Protein AF-A0AAU2XMX7-F1 (afdb_monomer_lite)

Foldseek 3Di:
DDDDPDDDDDDPDPPPDPLVVLLVVCVVDPAAEEEAEDAAPWCPCVVVNCVSCVVPPHDYHTAYDPQRPDPVSVVVVVVVSVD

Structure (mmCIF, N/CA/C/O backbone):
data_AF-A0AAU2XMX7-F1
#
_entry.id   AF-A0AAU2XMX7-F1
#
loop_
_atom_site.group_PDB
_atom_site.id
_atom_site.type_symbol
_atom_site.label_atom_id
_atom_site.label_alt_id
_atom_site.label_comp_id
_atom_site.label_asym_id
_atom_site.label_entity_id
_atom_site.label_seq_id
_atom_site.pdbx_PDB_ins_code
_atom_site.Cartn_x
_atom_site.Cartn_y
_atom_site.Cartn_z
_atom_site.occupancy
_atom_site.B_iso_or_equiv
_atom_site.auth_seq_id
_atom_site.auth_comp_id
_atom_site.auth_asym_id
_atom_site.auth_atom_id
_atom_site.pdbx_PDB_model_num
ATOM 1 N N . MET A 1 1 ? -14.253 -20.342 -2.160 1.00 42.88 1 MET A N 1
ATOM 2 C CA . MET A 1 1 ? -13.629 -19.199 -2.851 1.00 42.88 1 MET A CA 1
ATOM 3 C C . MET A 1 1 ? -14.408 -17.972 -2.430 1.00 42.88 1 MET A C 1
ATOM 5 O O . MET A 1 1 ? -15.478 -17.748 -2.972 1.00 42.88 1 MET A O 1
ATOM 9 N N . ALA A 1 2 ? -13.967 -17.294 -1.373 1.00 62.59 2 ALA A N 1
ATOM 10 C CA . ALA A 1 2 ? -14.470 -15.958 -1.083 1.00 62.59 2 ALA A CA 1
ATOM 11 C C . ALA A 1 2 ? -13.650 -14.988 -1.937 1.00 62.59 2 ALA A C 1
ATOM 13 O O . ALA A 1 2 ? -12.433 -15.166 -2.046 1.00 62.59 2 ALA A O 1
ATOM 14 N N . ASP A 1 3 ? -14.327 -14.048 -2.583 1.00 77.94 3 ASP A N 1
ATOM 15 C CA . ASP A 1 3 ? -13.683 -12.917 -3.242 1.00 77.94 3 ASP A CA 1
ATOM 16 C C . ASP A 1 3 ? -13.015 -12.054 -2.157 1.00 77.94 3 ASP A C 1
ATOM 18 O O . ASP A 1 3 ? -13.569 -11.911 -1.064 1.00 77.94 3 ASP A O 1
ATOM 22 N N . LEU A 1 4 ? -11.792 -11.582 -2.400 1.00 82.62 4 LEU A N 1
ATOM 23 C CA . LEU A 1 4 ? -11.087 -10.704 -1.463 1.00 82.62 4 LEU A CA 1
ATOM 24 C C . LEU A 1 4 ? -11.504 -9.263 -1.757 1.00 82.62 4 LEU A C 1
ATOM 26 O O . LEU A 1 4 ? -11.315 -8.806 -2.881 1.00 82.62 4 LEU A O 1
ATOM 30 N N . ASP A 1 5 ? -12.019 -8.552 -0.755 1.00 89.00 5 ASP A N 1
ATOM 31 C CA . ASP A 1 5 ? -12.312 -7.123 -0.879 1.00 89.00 5 ASP A CA 1
ATOM 32 C C . ASP A 1 5 ? -11.006 -6.324 -0.782 1.00 89.00 5 ASP A C 1
ATOM 34 O O . ASP A 1 5 ? -10.426 -6.170 0.295 1.00 89.00 5 ASP A O 1
ATOM 38 N N . LEU A 1 6 ? -10.473 -5.923 -1.938 1.00 90.75 6 LEU A N 1
ATOM 39 C CA . LEU A 1 6 ? -9.166 -5.285 -2.063 1.00 90.75 6 LEU A CA 1
ATOM 40 C C . LEU A 1 6 ? -9.227 -4.093 -3.010 1.00 90.75 6 LEU A C 1
ATOM 42 O O . LEU A 1 6 ? -9.800 -4.160 -4.096 1.00 90.75 6 LEU A O 1
ATOM 46 N N . THR A 1 7 ? -8.525 -3.026 -2.634 1.00 94.00 7 THR A N 1
ATOM 47 C CA . THR A 1 7 ? -8.238 -1.897 -3.522 1.00 94.00 7 THR A CA 1
ATOM 48 C C . THR A 1 7 ? -6.833 -2.044 -4.096 1.00 94.00 7 THR A C 1
ATOM 50 O O . THR A 1 7 ? -5.863 -2.171 -3.350 1.00 94.00 7 THR A O 1
ATOM 53 N N . VAL A 1 8 ? -6.707 -1.993 -5.425 1.00 93.19 8 VAL A N 1
ATOM 54 C CA . VAL A 1 8 ? -5.410 -2.030 -6.114 1.00 93.19 8 VAL A CA 1
ATOM 55 C C . VAL A 1 8 ? -5.031 -0.625 -6.563 1.00 93.19 8 VAL A C 1
ATOM 57 O O . VAL A 1 8 ? -5.712 -0.022 -7.391 1.00 93.19 8 VAL A O 1
ATOM 60 N N . LEU A 1 9 ? -3.913 -0.122 -6.041 1.00 93.00 9 LEU A N 1
ATOM 61 C CA . LEU A 1 9 ? -3.298 1.121 -6.497 1.00 93.00 9 LEU A CA 1
ATOM 62 C C . LEU A 1 9 ? -2.174 0.796 -7.474 1.00 93.00 9 LEU A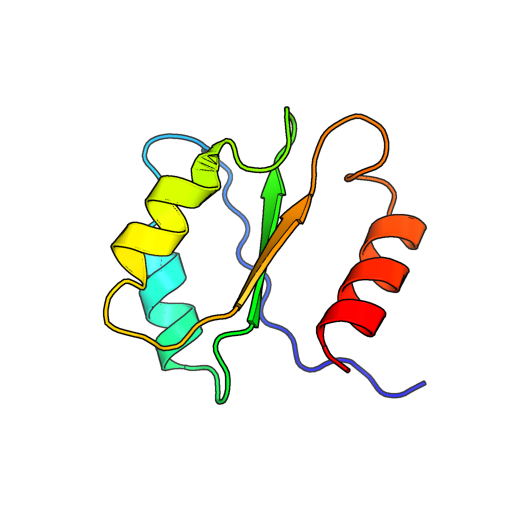 C 1
ATOM 64 O O . LEU A 1 9 ? -1.197 0.142 -7.115 1.00 93.00 9 LEU A O 1
ATOM 68 N N . TYR A 1 10 ? -2.305 1.258 -8.714 1.00 89.56 10 TYR A N 1
ATOM 69 C CA . TYR A 1 10 ? -1.287 1.045 -9.734 1.00 89.56 10 TYR A CA 1
ATOM 70 C C . TYR A 1 10 ? -0.392 2.279 -9.876 1.00 89.56 10 TYR A C 1
ATOM 72 O O . TYR A 1 10 ? -0.777 3.281 -10.479 1.00 89.56 10 TYR A O 1
ATOM 80 N N . GLY A 1 11 ? 0.816 2.200 -9.318 1.00 83.25 11 GLY A N 1
ATOM 81 C CA . GLY A 1 11 ? 1.841 3.232 -9.455 1.00 83.25 11 GLY A CA 1
ATOM 82 C C . GLY A 1 11 ? 2.685 3.016 -10.708 1.00 83.25 11 GLY A C 1
ATOM 83 O O . GLY A 1 11 ? 3.574 2.170 -10.723 1.00 83.25 11 GLY A O 1
ATOM 84 N N . VAL A 1 12 ? 2.458 3.811 -11.756 1.00 80.25 12 VAL A N 1
ATOM 85 C CA . VAL A 1 12 ? 3.290 3.795 -12.983 1.00 80.25 12 VAL A CA 1
ATOM 86 C C . VAL A 1 12 ? 4.661 4.454 -12.798 1.00 80.25 12 VAL A C 1
ATOM 88 O O . VAL A 1 12 ? 5.486 4.471 -13.709 1.00 80.25 12 VAL A O 1
ATOM 91 N N . THR A 1 13 ? 4.911 5.057 -11.638 1.00 83.00 13 THR A N 1
ATOM 92 C CA . THR A 1 13 ? 6.127 5.806 -11.324 1.00 83.00 13 THR A CA 1
ATOM 93 C C . THR A 1 13 ? 6.519 5.512 -9.882 1.00 83.00 13 THR A C 1
ATOM 95 O O . THR A 1 13 ? 5.724 5.716 -8.974 1.00 83.00 13 THR A O 1
ATOM 98 N N . ILE A 1 14 ? 7.740 5.010 -9.677 1.00 79.94 14 ILE A N 1
ATOM 99 C CA . ILE A 1 14 ? 8.255 4.678 -8.336 1.00 79.94 14 ILE A CA 1
ATOM 100 C C . ILE A 1 14 ? 8.599 5.961 -7.562 1.00 79.94 14 ILE A C 1
ATOM 102 O O . ILE A 1 14 ? 8.392 6.045 -6.354 1.00 79.94 14 ILE A O 1
ATOM 106 N N . ALA A 1 15 ? 9.128 6.969 -8.265 1.00 82.56 15 ALA A N 1
ATOM 107 C CA . ALA A 1 15 ? 9.510 8.256 -7.697 1.00 82.56 15 ALA A CA 1
ATOM 108 C C . ALA A 1 15 ? 9.179 9.409 -8.668 1.00 82.56 15 ALA A C 1
ATOM 110 O O . ALA A 1 15 ? 9.604 9.345 -9.826 1.00 82.56 15 ALA A O 1
ATOM 111 N N . PRO A 1 16 ? 8.482 10.471 -8.217 1.00 86.62 16 PRO A N 1
ATOM 112 C CA . PRO A 1 16 ? 7.944 10.664 -6.862 1.00 86.62 16 PRO A CA 1
ATOM 113 C C . PRO A 1 16 ? 6.863 9.628 -6.500 1.00 86.62 16 PRO A C 1
ATOM 115 O O . PRO A 1 16 ? 6.168 9.131 -7.380 1.00 86.62 16 PRO A O 1
ATOM 118 N N . PHE A 1 17 ? 6.770 9.279 -5.213 1.00 89.31 17 PHE A N 1
ATOM 119 C CA . PHE A 1 17 ? 5.803 8.301 -4.707 1.00 89.31 17 PHE A CA 1
ATOM 120 C C . PHE A 1 17 ? 4.417 8.950 -4.569 1.00 89.31 17 PHE A C 1
ATOM 122 O O . PHE A 1 17 ? 4.317 10.096 -4.131 1.00 89.31 17 PHE A O 1
ATOM 129 N N . ASP A 1 18 ? 3.349 8.234 -4.926 1.00 93.12 18 ASP A N 1
ATOM 130 C CA . ASP A 1 18 ? 1.976 8.748 -4.825 1.00 93.12 18 ASP A CA 1
ATOM 131 C C . ASP A 1 18 ? 1.424 8.616 -3.396 1.00 93.12 18 ASP A C 1
ATOM 133 O O . ASP A 1 18 ? 0.604 7.755 -3.068 1.00 93.12 18 ASP A O 1
ATOM 137 N N . GLU A 1 19 ? 1.906 9.494 -2.520 1.00 94.06 19 GLU A N 1
ATOM 138 C CA . GLU A 1 19 ? 1.491 9.557 -1.116 1.00 94.06 19 GLU A CA 1
ATOM 139 C C . GLU A 1 19 ? 0.003 9.916 -0.968 1.00 94.06 19 GLU A C 1
ATOM 141 O O . GLU A 1 19 ? -0.675 9.454 -0.047 1.00 94.06 19 GLU A O 1
ATOM 146 N N . ILE A 1 20 ? -0.523 10.739 -1.884 1.00 94.69 20 ILE A N 1
ATOM 147 C CA . ILE A 1 20 ? -1.916 11.195 -1.852 1.00 94.69 20 ILE A CA 1
ATOM 148 C C . ILE A 1 20 ? -2.839 10.028 -2.188 1.00 94.69 20 ILE A C 1
ATOM 150 O O . ILE A 1 20 ? -3.759 9.754 -1.415 1.00 94.69 20 ILE A O 1
ATOM 154 N N . GLY A 1 21 ? -2.572 9.316 -3.287 1.00 94.31 21 GLY A N 1
ATOM 155 C CA . GLY A 1 21 ? -3.347 8.143 -3.683 1.00 94.31 21 GLY A CA 1
ATOM 156 C C . GLY A 1 21 ? -3.364 7.072 -2.593 1.00 94.31 21 GLY A C 1
ATOM 157 O O . GLY A 1 21 ? -4.439 6.585 -2.230 1.00 94.31 21 GLY A O 1
ATOM 158 N N . LEU A 1 22 ? -2.201 6.780 -1.995 1.00 95.31 22 LEU A N 1
ATOM 159 C CA . LEU A 1 22 ? -2.101 5.846 -0.871 1.00 95.31 22 LEU A CA 1
ATOM 160 C C . LEU A 1 22 ? -2.968 6.285 0.315 1.00 95.31 22 LEU A C 1
ATOM 162 O O . LEU A 1 22 ? -3.769 5.499 0.826 1.00 95.31 22 LEU A O 1
ATOM 166 N N . ARG A 1 23 ? -2.833 7.541 0.754 1.00 95.38 23 ARG A N 1
ATOM 167 C CA . ARG A 1 23 ? -3.577 8.044 1.914 1.00 95.38 23 ARG A CA 1
ATOM 168 C C . ARG A 1 23 ? -5.082 8.052 1.662 1.00 95.38 23 ARG A C 1
ATOM 170 O O . ARG A 1 23 ? -5.841 7.683 2.555 1.00 95.38 23 ARG A O 1
ATOM 177 N N . THR A 1 24 ? -5.522 8.456 0.473 1.00 95.69 24 THR A N 1
ATOM 178 C CA . THR A 1 24 ? -6.943 8.458 0.104 1.00 95.69 24 THR A CA 1
ATOM 179 C C . THR A 1 24 ? -7.533 7.052 0.138 1.00 95.69 24 THR A C 1
ATOM 181 O O . THR A 1 24 ? -8.614 6.876 0.696 1.00 95.69 24 THR A O 1
ATOM 184 N N . ALA A 1 25 ? -6.826 6.055 -0.397 1.00 95.44 25 ALA A N 1
ATOM 185 C CA . ALA A 1 25 ? -7.299 4.674 -0.390 1.00 95.44 25 ALA A CA 1
ATOM 186 C C . ALA A 1 25 ? -7.387 4.100 1.028 1.00 95.44 25 ALA A C 1
ATOM 188 O O . ALA A 1 25 ? -8.404 3.519 1.393 1.00 95.44 25 ALA A O 1
ATOM 189 N N . VAL A 1 26 ? -6.357 4.322 1.850 1.00 95.38 26 VAL A N 1
ATOM 190 C CA . VAL A 1 26 ? -6.342 3.848 3.241 1.00 95.38 26 VAL A CA 1
ATOM 191 C C . VAL A 1 26 ? -7.465 4.476 4.067 1.00 95.38 26 VAL A C 1
ATOM 193 O O . VAL A 1 26 ? -8.072 3.790 4.878 1.00 95.38 26 VAL A O 1
ATOM 196 N N . LEU A 1 27 ? -7.783 5.756 3.850 1.00 93.38 27 LEU A N 1
ATOM 197 C CA . LEU A 1 27 ? -8.896 6.421 4.540 1.00 93.38 27 LEU A CA 1
ATOM 198 C C . LEU A 1 27 ? -10.281 5.925 4.099 1.00 93.38 27 LEU A C 1
ATOM 200 O O . LEU A 1 27 ? -11.250 6.145 4.822 1.00 93.38 27 LEU A O 1
ATOM 204 N N . ALA A 1 28 ? -10.383 5.311 2.920 1.00 93.62 28 ALA A N 1
ATOM 205 C CA . ALA A 1 28 ? -11.619 4.715 2.423 1.00 93.62 28 ALA A CA 1
ATOM 206 C C . ALA A 1 28 ? -11.788 3.244 2.844 1.00 93.62 28 ALA A C 1
ATOM 208 O O . ALA A 1 28 ? -12.890 2.714 2.723 1.00 93.62 28 ALA A O 1
ATOM 209 N N . ALA A 1 29 ? -10.721 2.594 3.314 1.00 91.44 29 ALA A N 1
ATOM 210 C CA . ALA A 1 29 ? -10.729 1.202 3.748 1.00 91.44 29 ALA A CA 1
ATOM 211 C C . ALA A 1 29 ? -11.051 1.073 5.246 1.00 91.44 29 ALA A C 1
ATOM 213 O O . ALA A 1 29 ? -10.661 1.917 6.052 1.00 91.44 29 ALA A O 1
ATOM 214 N N . ASP A 1 30 ? -11.699 -0.030 5.634 1.00 88.75 30 ASP A N 1
ATOM 215 C CA . ASP A 1 30 ? -11.954 -0.347 7.048 1.00 88.75 30 ASP A CA 1
ATOM 216 C C . ASP A 1 30 ? -10.659 -0.672 7.821 1.00 88.75 30 ASP A C 1
ATOM 218 O O . ASP A 1 30 ? -10.535 -0.364 9.010 1.00 88.75 30 ASP A O 1
ATOM 222 N N . HIS A 1 31 ? -9.670 -1.271 7.144 1.00 89.38 31 HIS A N 1
ATOM 223 C CA . HIS A 1 31 ? -8.372 -1.648 7.708 1.00 89.38 31 HIS A CA 1
ATOM 224 C C . HIS A 1 31 ? -7.214 -1.293 6.766 1.00 89.38 31 HIS A C 1
ATOM 226 O O . HIS A 1 31 ? -7.298 -1.465 5.552 1.00 89.38 31 HIS A O 1
ATOM 232 N N . ALA A 1 32 ? -6.101 -0.827 7.341 1.00 93.75 32 ALA A N 1
ATOM 233 C CA . ALA A 1 32 ? -4.903 -0.428 6.603 1.00 93.75 32 ALA A CA 1
ATOM 234 C C . ALA A 1 32 ? -3.883 -1.580 6.494 1.00 93.75 32 ALA A C 1
ATOM 236 O O . ALA A 1 32 ? -2.782 -1.517 7.050 1.00 93.75 32 ALA A O 1
ATOM 237 N N . ASP A 1 33 ? -4.259 -2.640 5.780 1.00 95.50 33 ASP A N 1
ATOM 238 C CA . ASP A 1 33 ? -3.361 -3.734 5.398 1.00 95.50 33 ASP A CA 1
ATOM 239 C C . ASP A 1 33 ? -2.765 -3.447 4.012 1.00 95.50 33 ASP A C 1
ATOM 241 O O . ASP A 1 33 ? -3.405 -3.640 2.979 1.00 95.50 33 ASP A O 1
ATOM 245 N N . VAL A 1 34 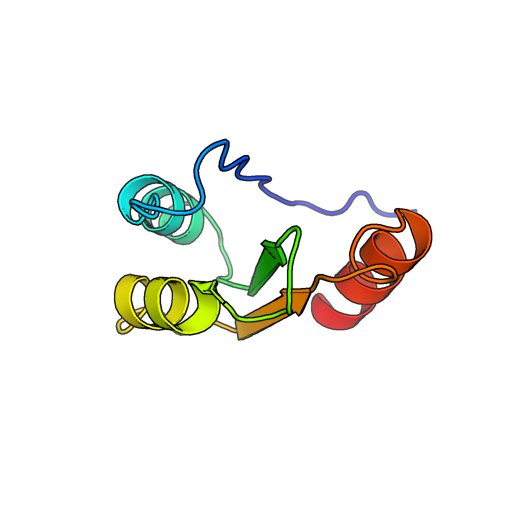? -1.526 -2.953 3.980 1.00 96.00 34 VAL A N 1
ATOM 246 C CA . VAL A 1 34 ? -0.874 -2.494 2.748 1.00 96.00 34 VAL A CA 1
ATOM 247 C C . VAL 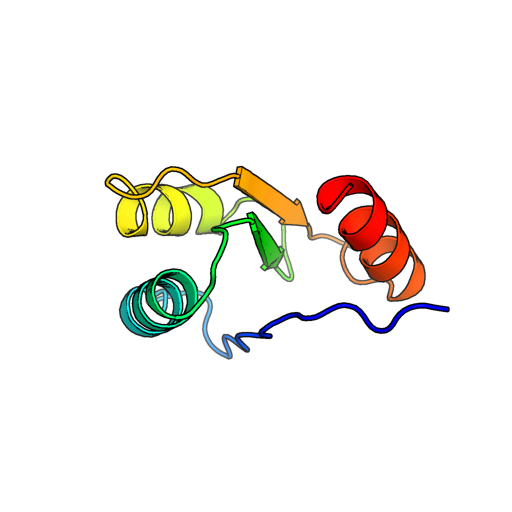A 1 34 ? 0.098 -3.549 2.235 1.00 96.00 34 VAL A C 1
ATOM 249 O O . VAL A 1 34 ? 1.043 -3.935 2.924 1.00 96.00 34 VAL A O 1
ATOM 252 N N . VAL A 1 35 ? -0.097 -3.973 0.987 1.00 95.25 35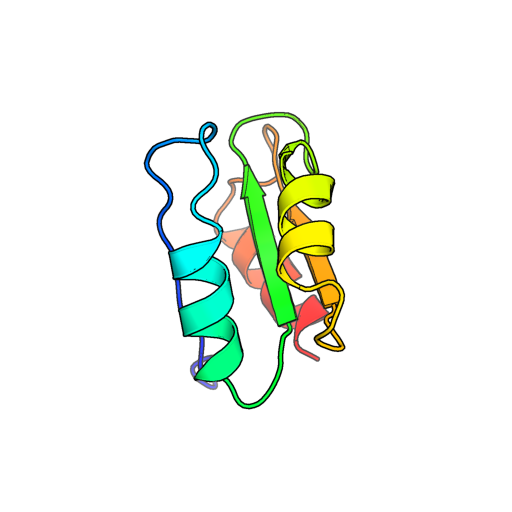 VAL A N 1
ATOM 253 C CA . VAL A 1 35 ? 0.851 -4.818 0.254 1.00 95.25 35 VAL A CA 1
ATOM 254 C C . VAL A 1 35 ? 1.526 -3.968 -0.818 1.00 95.25 35 VAL A C 1
ATOM 256 O O . VAL A 1 35 ? 0.896 -3.558 -1.790 1.00 95.25 35 VAL A O 1
ATOM 259 N N . LEU A 1 36 ? 2.813 -3.689 -0.629 1.00 94.12 36 LEU A N 1
ATOM 260 C CA . LEU A 1 36 ? 3.647 -2.944 -1.565 1.00 94.12 36 LEU A CA 1
ATOM 261 C C . LEU A 1 36 ? 4.394 -3.930 -2.468 1.00 94.12 36 LEU A C 1
ATOM 263 O O . LEU A 1 36 ? 5.221 -4.701 -1.984 1.00 94.12 36 LEU A O 1
ATOM 267 N N . ILE A 1 37 ? 4.119 -3.888 -3.771 1.00 92.56 37 ILE A N 1
ATOM 268 C CA . ILE A 1 37 ? 4.794 -4.712 -4.779 1.00 92.56 37 ILE A CA 1
ATOM 269 C C . ILE A 1 37 ? 5.680 -3.810 -5.633 1.00 92.56 37 ILE A C 1
ATOM 271 O O . ILE A 1 37 ? 5.198 -2.860 -6.248 1.00 92.56 37 ILE A O 1
ATOM 275 N N . GLU A 1 38 ? 6.973 -4.112 -5.681 1.00 88.94 38 GLU A N 1
ATOM 276 C CA . GLU A 1 38 ? 7.969 -3.316 -6.395 1.00 88.94 38 GLU A CA 1
ATOM 277 C C . GLU A 1 38 ? 8.720 -4.177 -7.417 1.00 88.94 38 GLU A C 1
ATOM 279 O O . GLU A 1 38 ? 8.973 -5.355 -7.169 1.00 88.94 38 GLU A O 1
ATOM 284 N N . PRO A 1 39 ? 9.132 -3.615 -8.568 1.00 85.88 39 PRO A N 1
ATOM 285 C CA . PRO A 1 39 ? 9.841 -4.386 -9.591 1.00 85.88 39 PRO A CA 1
ATOM 286 C C . PRO A 1 39 ? 11.249 -4.817 -9.148 1.00 85.88 39 PRO A C 1
ATOM 288 O O . PRO A 1 39 ? 11.814 -5.759 -9.698 1.00 85.88 39 PRO A O 1
ATOM 291 N N . GLY A 1 40 ? 11.837 -4.096 -8.189 1.00 85.56 40 GLY A N 1
ATOM 292 C CA . GLY A 1 40 ? 13.191 -4.312 -7.686 1.00 85.56 40 GLY A CA 1
ATOM 293 C C . GLY A 1 40 ? 13.222 -5.024 -6.337 1.00 85.56 40 GLY A C 1
ATOM 294 O O . GLY A 1 40 ? 12.346 -5.817 -6.014 1.00 85.56 40 GLY A O 1
ATOM 295 N N . LEU A 1 41 ? 14.252 -4.733 -5.540 1.00 88.00 41 LEU A N 1
ATOM 296 C CA . LEU A 1 41 ? 14.354 -5.244 -4.174 1.00 88.00 41 LEU A CA 1
ATOM 297 C C . LEU A 1 41 ? 13.108 -4.847 -3.358 1.00 88.00 41 LEU A C 1
ATOM 299 O O . LEU A 1 41 ? 12.737 -3.667 -3.370 1.00 88.00 41 LEU A O 1
ATOM 303 N N . PRO A 1 42 ? 12.482 -5.800 -2.643 1.00 91.19 42 PRO A N 1
ATOM 304 C CA . PRO A 1 42 ? 11.332 -5.508 -1.800 1.00 91.19 42 PRO A CA 1
ATOM 305 C C . PRO A 1 42 ? 11.678 -4.469 -0.731 1.00 91.19 42 PRO A C 1
ATOM 307 O O . PRO A 1 42 ? 12.710 -4.568 -0.061 1.00 91.19 42 PRO A O 1
ATOM 310 N N . GLY A 1 43 ? 10.792 -3.489 -0.561 1.00 91.56 43 GLY A N 1
ATOM 311 C CA . GLY A 1 43 ? 10.871 -2.485 0.497 1.00 91.56 43 GLY A CA 1
ATOM 312 C C . GLY A 1 43 ? 11.627 -1.215 0.116 1.00 91.56 43 GLY A C 1
ATOM 313 O O . GLY A 1 43 ? 11.892 -0.384 0.985 1.00 91.56 43 GLY A O 1
ATOM 314 N N . THR A 1 44 ? 11.923 -1.022 -1.170 1.00 92.19 44 THR A N 1
ATOM 315 C CA . THR A 1 44 ? 12.541 0.203 -1.697 1.00 92.19 44 THR A CA 1
ATOM 316 C C . THR A 1 44 ? 11.692 1.440 -1.373 1.00 92.19 44 THR A C 1
ATOM 318 O O . THR A 1 44 ? 12.242 2.478 -1.004 1.00 92.19 44 THR A O 1
ATOM 321 N N . SER A 1 45 ? 10.363 1.322 -1.429 1.00 92.88 45 SER A N 1
ATOM 322 C CA . SER A 1 45 ? 9.415 2.407 -1.122 1.00 92.88 45 SER A CA 1
ATOM 323 C C . SER A 1 45 ? 8.722 2.244 0.234 1.00 92.88 45 SER A C 1
ATOM 325 O O . SER A 1 45 ? 7.780 2.972 0.546 1.00 92.88 45 SER A O 1
ATOM 327 N N . ALA A 1 46 ? 9.190 1.313 1.074 1.00 94.81 46 ALA A N 1
ATOM 328 C CA . ALA A 1 46 ? 8.580 1.045 2.378 1.00 94.81 46 ALA A CA 1
ATOM 329 C C . ALA A 1 46 ? 8.632 2.259 3.310 1.00 94.81 46 ALA A C 1
ATOM 331 O O . ALA A 1 46 ? 7.680 2.511 4.046 1.00 94.81 46 ALA A O 1
ATOM 332 N N . ARG A 1 47 ? 9.729 3.031 3.262 1.00 95.06 47 ARG A N 1
ATOM 333 C CA . ARG A 1 47 ? 9.868 4.253 4.064 1.00 95.06 47 ARG A CA 1
ATOM 334 C C . ARG A 1 47 ? 8.801 5.278 3.686 1.00 95.06 47 ARG A C 1
ATOM 336 O O . ARG A 1 47 ? 8.169 5.818 4.583 1.00 95.06 47 ARG A O 1
ATOM 343 N N . GLN A 1 48 ? 8.576 5.504 2.390 1.00 95.44 48 GLN A N 1
ATOM 344 C CA . GLN A 1 48 ? 7.538 6.422 1.915 1.00 95.44 48 GLN A CA 1
ATOM 345 C C . GLN A 1 48 ? 6.158 5.993 2.424 1.00 95.44 48 GLN A C 1
ATOM 347 O O . GLN A 1 48 ? 5.456 6.812 3.004 1.00 95.44 48 GLN A O 1
ATOM 352 N N . VAL A 1 49 ? 5.809 4.705 2.312 1.00 95.81 49 VAL A N 1
ATOM 353 C CA . VAL A 1 49 ? 4.537 4.175 2.842 1.00 95.81 49 VAL A CA 1
ATOM 354 C C . VAL A 1 49 ? 4.405 4.431 4.346 1.00 95.81 49 VAL A C 1
ATOM 356 O O . VAL A 1 49 ? 3.390 4.967 4.792 1.00 95.81 49 VAL A O 1
ATOM 359 N N . ALA A 1 50 ? 5.431 4.081 5.126 1.00 96.06 50 ALA A N 1
ATOM 360 C CA . ALA A 1 50 ? 5.412 4.241 6.577 1.00 96.06 50 ALA A CA 1
ATOM 361 C C . ALA A 1 50 ? 5.301 5.715 7.003 1.00 96.06 50 ALA A C 1
ATOM 363 O O . ALA A 1 50 ? 4.617 6.025 7.977 1.00 96.06 50 ALA A O 1
ATOM 364 N N . GLU A 1 51 ? 5.941 6.627 6.269 1.00 96.44 51 GLU A N 1
ATOM 365 C CA . GLU A 1 51 ? 5.865 8.069 6.515 1.00 96.44 51 GLU A CA 1
ATOM 366 C C . GLU A 1 51 ? 4.495 8.638 6.146 1.00 96.44 51 GLU A C 1
ATOM 368 O O . GLU A 1 51 ? 3.899 9.361 6.947 1.00 96.44 51 GLU A O 1
ATOM 373 N N . THR A 1 52 ? 3.944 8.259 4.990 1.00 96.69 52 THR A N 1
ATOM 374 C CA . THR A 1 52 ? 2.592 8.660 4.575 1.00 96.69 52 THR A CA 1
ATOM 375 C C . THR A 1 52 ? 1.534 8.208 5.586 1.00 96.69 52 THR A C 1
ATOM 377 O O . THR A 1 52 ? 0.569 8.931 5.849 1.00 96.69 52 THR A O 1
ATOM 380 N N . LEU A 1 53 ? 1.718 7.023 6.174 1.00 96.62 53 LEU A N 1
ATOM 381 C CA . LEU A 1 53 ? 0.769 6.395 7.093 1.00 96.62 53 LEU A CA 1
ATOM 382 C C . LEU A 1 53 ? 1.189 6.492 8.566 1.00 96.62 53 LEU A C 1
ATOM 384 O O . LEU A 1 53 ? 0.648 5.774 9.401 1.00 96.62 53 LEU A O 1
ATOM 388 N N . VAL A 1 54 ? 2.100 7.402 8.923 1.00 96.00 54 VAL A N 1
ATOM 389 C CA . VAL A 1 54 ? 2.659 7.510 10.288 1.00 96.00 54 VAL A CA 1
ATOM 390 C C . VAL A 1 54 ? 1.598 7.700 11.385 1.00 96.00 54 VAL A C 1
ATOM 392 O O . VAL A 1 54 ? 1.797 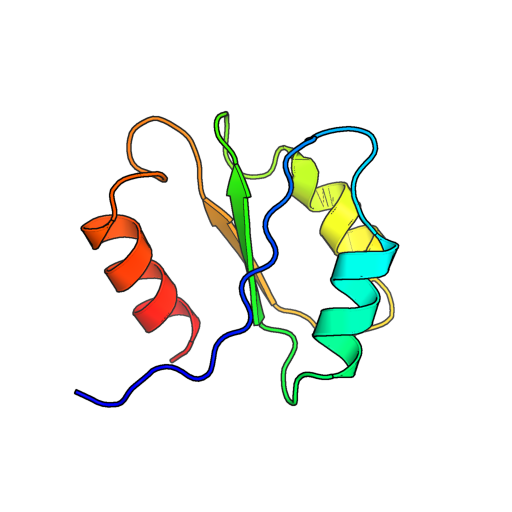7.312 12.534 1.00 96.00 54 VAL A O 1
ATOM 395 N N . HIS A 1 55 ? 0.449 8.284 11.038 1.00 94.69 55 HIS A N 1
ATOM 396 C CA . HIS A 1 55 ? -0.673 8.519 11.954 1.00 94.69 55 HIS A CA 1
ATOM 397 C C . HIS A 1 55 ? -1.809 7.497 11.821 1.00 94.69 55 HIS A C 1
ATOM 399 O O . HIS A 1 55 ? -2.831 7.634 12.491 1.00 94.69 55 HIS A O 1
ATOM 405 N N . VAL A 1 56 ? -1.648 6.489 10.966 1.00 94.94 56 VAL A N 1
ATOM 406 C CA . VAL A 1 56 ? -2.630 5.429 10.740 1.00 94.94 56 VAL A CA 1
ATOM 407 C C . VAL A 1 56 ? -2.019 4.109 11.206 1.00 94.94 56 VAL A C 1
ATOM 409 O O . VAL A 1 56 ? -0.961 3.731 10.704 1.00 94.94 56 VAL A O 1
ATOM 412 N N . PRO A 1 57 ? -2.642 3.378 12.148 1.00 94.31 57 PRO A N 1
ATOM 413 C CA . PRO A 1 57 ? -2.221 2.017 12.455 1.00 94.31 57 PRO A CA 1
ATOM 414 C C . PRO A 1 57 ? -2.305 1.169 11.185 1.00 94.31 57 PRO A C 1
ATOM 416 O O . PRO A 1 57 ? -3.396 0.966 10.658 1.00 94.31 57 PRO A O 1
ATOM 419 N N . HIS A 1 58 ? -1.164 0.709 10.680 1.00 95.25 58 HIS A N 1
ATOM 420 C CA . HIS A 1 58 ? -1.093 -0.038 9.431 1.00 95.25 58 HIS A CA 1
ATOM 421 C C . HIS A 1 58 ? -0.145 -1.226 9.552 1.00 95.25 58 HIS A C 1
ATOM 423 O O . HIS A 1 58 ? 0.817 -1.212 10.327 1.00 95.25 58 HIS A O 1
ATOM 429 N N . ARG A 1 59 ? -0.418 -2.258 8.756 1.00 96.12 59 ARG A N 1
ATOM 430 C CA . ARG A 1 59 ? 0.512 -3.360 8.505 1.00 96.12 59 ARG A CA 1
ATOM 431 C C . ARG A 1 59 ? 1.054 -3.194 7.096 1.00 96.12 59 ARG A C 1
ATOM 433 O O . ARG A 1 59 ? 0.315 -2.835 6.185 1.00 96.12 59 ARG A O 1
ATOM 440 N N . LEU A 1 60 ? 2.344 -3.458 6.925 1.00 96.62 60 LEU A N 1
ATOM 441 C CA . LEU A 1 60 ? 3.016 -3.347 5.638 1.00 96.62 60 LEU A CA 1
ATOM 442 C C . LEU A 1 60 ? 3.698 -4.666 5.288 1.00 96.62 60 LEU A C 1
ATOM 444 O O . LEU A 1 60 ? 4.576 -5.137 6.011 1.00 96.62 60 LEU A O 1
ATOM 448 N N . LEU A 1 61 ? 3.311 -5.227 4.151 1.00 95.50 61 LEU A N 1
ATOM 449 C CA . LEU A 1 61 ? 3.990 -6.332 3.493 1.00 95.50 61 LEU A CA 1
ATOM 450 C C . LEU A 1 61 ? 4.688 -5.799 2.245 1.00 95.50 61 LEU A C 1
ATOM 452 O O . LEU A 1 61 ? 4.075 -5.091 1.454 1.00 95.50 61 LEU A O 1
ATOM 456 N N . THR A 1 62 ? 5.959 -6.146 2.057 1.00 94.44 62 THR A N 1
ATOM 457 C CA . THR A 1 62 ? 6.731 -5.721 0.883 1.00 94.44 62 THR A CA 1
ATOM 458 C C . THR A 1 62 ? 7.117 -6.933 0.050 1.00 94.44 62 THR A C 1
ATOM 460 O O . THR A 1 62 ? 7.614 -7.926 0.582 1.00 94.44 62 THR A O 1
ATOM 463 N N . LEU A 1 63 ? 6.856 -6.857 -1.251 1.00 93.31 63 LEU A N 1
ATOM 464 C CA . LEU A 1 63 ? 7.149 -7.888 -2.239 1.00 93.31 63 LEU A CA 1
ATOM 465 C C . LEU A 1 63 ? 7.932 -7.267 -3.393 1.00 93.31 63 LEU A C 1
ATOM 467 O O . LEU A 1 63 ? 7.772 -6.092 -3.716 1.00 93.31 63 LEU A O 1
ATOM 471 N N . GLY A 1 64 ? 8.789 -8.065 -4.013 1.00 89.38 64 GLY A N 1
ATOM 472 C CA . GLY A 1 64 ? 9.569 -7.640 -5.163 1.00 89.38 64 GLY A CA 1
ATOM 473 C C . GLY A 1 64 ? 10.580 -8.690 -5.594 1.00 89.38 64 GLY A C 1
ATOM 474 O O . GLY A 1 64 ? 10.634 -9.793 -5.044 1.00 89.38 64 GLY A O 1
ATOM 475 N N . GLY A 1 65 ? 11.388 -8.337 -6.585 1.00 85.56 65 GLY A N 1
ATOM 476 C CA . GLY A 1 65 ? 12.365 -9.222 -7.201 1.00 85.56 65 GLY A CA 1
ATOM 477 C C . GLY A 1 65 ? 11.719 -10.285 -8.090 1.00 85.56 65 GLY A C 1
ATOM 478 O O . GLY A 1 65 ? 10.539 -10.210 -8.427 1.00 85.56 65 GLY A O 1
ATOM 479 N N . ALA A 1 66 ? 12.516 -11.282 -8.480 1.00 74.00 66 ALA A N 1
ATOM 480 C CA . ALA A 1 66 ? 12.105 -12.307 -9.442 1.00 74.00 66 ALA A CA 1
ATOM 481 C C . ALA A 1 66 ? 10.889 -13.125 -8.975 1.00 74.00 66 ALA A C 1
ATOM 483 O O . ALA A 1 66 ? 10.019 -13.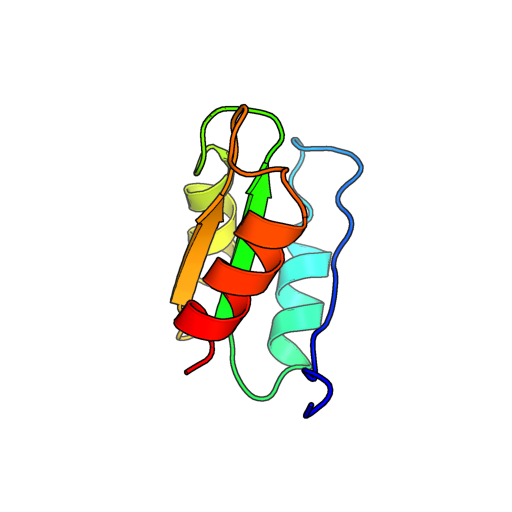434 -9.782 1.00 74.00 66 ALA A O 1
ATOM 484 N N . ASP A 1 67 ? 10.806 -13.419 -7.675 1.00 71.62 67 ASP A N 1
ATOM 485 C CA . ASP A 1 67 ? 9.748 -14.264 -7.111 1.00 71.62 67 ASP A CA 1
ATOM 486 C C . ASP A 1 67 ? 8.528 -13.456 -6.633 1.00 71.62 67 ASP A C 1
ATOM 488 O O . ASP A 1 67 ? 7.428 -13.991 -6.521 1.00 71.62 67 ASP A O 1
ATOM 492 N N . GLY A 1 68 ? 8.699 -12.159 -6.348 1.00 70.94 68 GLY A N 1
ATOM 493 C CA . GLY A 1 68 ? 7.644 -11.292 -5.806 1.00 70.94 68 GLY A CA 1
ATOM 494 C C . GLY A 1 68 ? 6.617 -10.804 -6.830 1.00 70.94 68 GLY A C 1
ATOM 495 O O . GLY A 1 68 ? 5.641 -10.167 -6.439 1.00 70.94 68 GLY A O 1
ATOM 496 N N . LEU A 1 69 ? 6.835 -11.090 -8.117 1.00 77.88 69 LEU A N 1
ATOM 497 C CA . LEU A 1 69 ? 5.936 -10.738 -9.223 1.00 77.88 69 LEU A CA 1
ATOM 498 C C . LEU A 1 69 ? 5.187 -11.949 -9.799 1.00 77.88 69 LEU A C 1
ATOM 500 O O . LEU A 1 69 ? 4.370 -11.781 -10.704 1.00 77.88 69 LEU A O 1
ATOM 504 N N . ASP A 1 70 ? 5.449 -13.159 -9.297 1.00 88.94 70 ASP A N 1
ATOM 505 C CA . ASP A 1 70 ? 4.680 -14.338 -9.685 1.00 88.94 70 ASP A CA 1
ATOM 506 C C . ASP A 1 70 ? 3.258 -14.261 -9.111 1.00 88.94 70 ASP A C 1
ATOM 508 O O . ASP A 1 70 ? 3.058 -14.069 -7.910 1.00 88.94 70 ASP A O 1
ATOM 512 N N . GLU A 1 71 ? 2.255 -14.430 -9.973 1.00 88.81 71 GLU A N 1
ATOM 513 C CA . GLU A 1 71 ? 0.843 -14.291 -9.609 1.00 88.81 71 GLU A CA 1
ATOM 514 C C . GLU A 1 71 ? 0.430 -15.248 -8.482 1.00 88.81 71 GLU A C 1
ATOM 516 O O . GLU A 1 71 ? -0.286 -14.853 -7.558 1.00 88.81 71 GLU A O 1
ATOM 521 N N . GLN A 1 72 ? 0.886 -16.502 -8.524 1.00 90.19 72 GLN A N 1
ATOM 522 C CA . GLN A 1 72 ? 0.509 -17.502 -7.525 1.00 90.19 72 GLN A CA 1
ATOM 523 C C . GLN A 1 72 ? 1.179 -17.217 -6.183 1.00 90.19 72 GLN A C 1
ATOM 525 O O . GLN A 1 72 ? 0.548 -17.376 -5.130 1.00 90.19 72 GLN A O 1
ATOM 530 N N . VAL A 1 73 ? 2.432 -16.758 -6.208 1.00 89.50 73 VAL A N 1
ATOM 531 C CA . VAL A 1 73 ? 3.140 -16.294 -5.010 1.00 89.50 73 VAL A CA 1
ATOM 532 C C . VAL A 1 73 ? 2.419 -15.097 -4.400 1.00 89.50 73 VAL A C 1
ATOM 534 O O . VAL A 1 73 ? 2.096 -15.143 -3.211 1.00 89.50 73 VAL A O 1
ATOM 537 N N . VAL A 1 74 ? 2.092 -14.076 -5.197 1.00 90.62 74 VAL A N 1
ATOM 538 C CA . VAL A 1 74 ? 1.354 -12.890 -4.734 1.00 90.62 74 VAL A CA 1
ATOM 539 C C . VAL A 1 74 ? 0.010 -13.302 -4.137 1.00 90.62 74 VAL A C 1
ATOM 541 O O . VAL A 1 74 ? -0.283 -12.967 -2.990 1.00 90.62 74 VAL A O 1
ATOM 544 N N . ALA A 1 75 ? -0.782 -14.103 -4.851 1.00 91.31 75 ALA A N 1
ATOM 545 C CA . ALA A 1 75 ? -2.097 -14.530 -4.385 1.00 91.31 75 ALA A CA 1
ATOM 546 C C . ALA A 1 75 ? -2.033 -15.355 -3.090 1.00 91.31 75 ALA A C 1
ATOM 548 O O . ALA A 1 75 ? -2.924 -15.249 -2.242 1.00 91.31 75 ALA A O 1
ATOM 549 N N . ARG A 1 76 ? -1.008 -16.198 -2.916 1.00 91.88 76 ARG A N 1
ATOM 550 C CA . ARG A 1 76 ? -0.804 -16.950 -1.670 1.00 91.88 76 ARG A CA 1
ATOM 551 C C . ARG A 1 76 ? -0.448 -16.011 -0.522 1.00 91.88 76 ARG A C 1
ATOM 553 O O . ARG A 1 76 ? -1.107 -16.048 0.512 1.00 91.88 76 ARG A O 1
ATOM 560 N N . VAL A 1 77 ? 0.564 -15.175 -0.723 1.00 92.62 77 VAL A N 1
ATOM 561 C CA . VAL A 1 77 ? 1.126 -14.315 0.321 1.00 92.62 77 VAL A CA 1
ATOM 562 C C . VAL A 1 77 ? 0.118 -13.256 0.775 1.00 92.62 77 VAL A C 1
ATOM 564 O O . VAL A 1 77 ? -0.040 -13.044 1.974 1.00 92.62 77 VAL A O 1
ATOM 567 N N . VAL A 1 78 ? -0.648 -12.668 -0.149 1.00 92.56 78 VAL A N 1
ATOM 568 C CA . VAL A 1 78 ? -1.741 -11.736 0.179 1.00 92.56 78 VAL A CA 1
ATOM 569 C C . VAL A 1 78 ? -2.797 -12.417 1.057 1.00 92.56 78 VAL A C 1
ATOM 571 O O . VAL A 1 78 ? -3.194 -11.870 2.081 1.00 92.56 78 VAL A O 1
ATOM 574 N N . ARG A 1 79 ? -3.213 -13.647 0.729 1.00 91.94 79 ARG A N 1
ATOM 575 C CA . ARG A 1 79 ? -4.189 -14.398 1.547 1.00 91.94 79 ARG A CA 1
ATOM 576 C C . ARG A 1 79 ? -3.670 -14.778 2.930 1.00 91.94 79 ARG A C 1
ATOM 578 O O . ARG A 1 79 ? -4.467 -14.956 3.846 1.00 91.94 79 ARG A O 1
ATOM 585 N N . GLU A 1 80 ? -2.371 -15.011 3.064 1.00 93.12 80 GLU A N 1
ATOM 586 C CA . GLU A 1 80 ? -1.744 -15.291 4.359 1.00 93.12 80 GLU A CA 1
ATOM 587 C C . GLU A 1 80 ? -1.614 -14.019 5.196 1.00 93.12 80 GLU A C 1
ATOM 589 O O . GLU A 1 80 ? -1.802 -14.069 6.406 1.00 93.12 80 GLU A O 1
ATOM 594 N N . PHE A 1 81 ? -1.345 -12.884 4.555 1.00 93.88 81 PHE A N 1
ATOM 595 C CA . PHE A 1 81 ? -1.220 -11.591 5.215 1.00 93.88 81 PHE A CA 1
ATOM 596 C C . PHE A 1 81 ? -2.557 -11.042 5.733 1.00 93.88 81 PHE A C 1
ATOM 598 O O . PHE A 1 81 ? -2.583 -10.436 6.804 1.00 93.88 81 PHE A O 1
ATOM 605 N N . LEU A 1 82 ? -3.646 -11.275 4.996 1.00 89.12 82 LEU A N 1
ATOM 606 C CA . LEU A 1 82 ? -5.001 -10.804 5.320 1.00 89.12 82 LEU A CA 1
ATOM 607 C C . LEU A 1 82 ? -5.793 -11.743 6.248 1.00 89.12 82 LEU A C 1
ATOM 609 O O . LEU A 1 82 ? -6.974 -11.506 6.491 1.00 89.12 82 LEU A O 1
ATOM 613 N N . ARG A 1 83 ? -5.180 -12.835 6.715 1.00 85.75 83 ARG A N 1
ATOM 614 C CA . ARG A 1 83 ? -5.750 -13.696 7.760 1.00 85.75 83 ARG A CA 1
ATOM 615 C C . ARG A 1 83 ? -5.474 -13.136 9.147 1.00 85.75 83 ARG A C 1
ATOM 617 O O . ARG A 1 83 ? -6.354 -13.354 10.006 1.00 85.75 83 ARG A O 1
#

Radius of gyration: 12.56 Å; chains: 1; bounding box: 29×30×25 Å

pLDDT: mean 89.78, std 8.32, range [42.88, 96.69]

Sequence (83 aa):
MADLDLTVLYGVTIAPFDEIGLRTAVLAADHADVVLIEPGLPGTSARQVAETLVHVPHRLLTLGGADGLDEQVVARVVREFLR

Secondary structure (DSSP, 8-state):
-PPP--PPP--S-SSS--HHHHHHHHHHSSS-EEEEEESSSTTTTHHHHHHHTTTS--EEEEEEHHHHT-HHHHHHHHHHHT-